Protein AF-A0A0F9F1A7-F1 (afdb_monomer_lite)

Secondary structure (DSSP, 8-state):
--SSS--SSSSHHHHHHHHHTT-S-HHHHHHHHSPPHHHHHHT--------SSS-HHHHHHHHHHHHT------GGG---HHHHHHHHHHTT--HHHHHHHHHHTT--TTSTT--HHHHHHHHHHHHHHHHHHHHHTTT--

InterPro domains:
  IPR013926 CGI121/TPRKB [PF08617] (14-133)
  IPR036504 CGI121/TPRKB superfamily [G3DSA:3.30.2380.10] (2-111)
  IPR036504 CGI121/TPRKB superfamily [SSF143870] (4-94)

Foldseek 3Di:
DDPPPLFLDPDPVLSVLCLVLLHSDSVSSCVVPNDDVVCVVVVHDDDDDDDPDPCVVVVVVVVCVVSVHDDDDDPVPDQDPVVLVVLCVSNVPDPVQLQVQCVVVVHHPPDPPPPSVSSVVSSVVVSVVSSVVSSVVVVVD

Sequence (141 aa):
VFYYNLNISNKKKIELLLYLSTNRQISRSIYAFGINPSDISSGNLLYCIISPINNLNKINNELLKVLKADETELSINIQSNEKFNLIREYFEISEQQIACILNSYGIDKNSLDSNLRSKISALYDLICERMALLNIEKTLR

Structure (mmCIF, N/CA/C/O backbone):
data_AF-A0A0F9F1A7-F1
#
_entry.id   AF-A0A0F9F1A7-F1
#
loop_
_atom_site.group_PDB
_atom_site.id
_atom_site.type_symbol
_atom_site.label_atom_id
_atom_site.label_alt_id
_atom_site.label_comp_id
_atom_site.label_asym_id
_atom_site.label_entity_id
_atom_site.label_seq_id
_atom_site.pdbx_PDB_ins_code
_atom_site.Cartn_x
_atom_site.Cartn_y
_atom_site.Cartn_z
_atom_site.occupancy
_atom_site.B_iso_or_equiv
_atom_site.auth_seq_id
_atom_site.auth_comp_id
_atom_site.auth_asym_id
_atom_site.auth_atom_id
_atom_site.pdbx_PDB_model_num
ATOM 1 N N . VAL A 1 1 ? -13.677 -16.175 7.583 1.00 66.31 1 VAL A N 1
ATOM 2 C CA . VAL A 1 1 ? -12.951 -17.272 6.910 1.00 66.31 1 VAL A CA 1
ATOM 3 C C . VAL A 1 1 ? -12.343 -16.728 5.626 1.00 66.31 1 VAL A C 1
ATOM 5 O O . VAL A 1 1 ? -12.991 -15.897 4.989 1.00 66.31 1 VAL A O 1
ATOM 8 N N . PHE A 1 2 ? -11.091 -17.075 5.327 1.00 78.94 2 PHE A N 1
ATOM 9 C CA . PHE A 1 2 ? -10.460 -16.771 4.039 1.00 78.94 2 PHE A CA 1
ATOM 10 C C . PHE A 1 2 ? -10.823 -17.873 3.051 1.00 78.94 2 PHE A C 1
ATOM 12 O O . PHE A 1 2 ? -10.859 -19.033 3.434 1.00 78.94 2 PHE A O 1
ATOM 19 N N . TYR A 1 3 ? -11.107 -17.515 1.802 1.00 79.69 3 TYR A N 1
ATOM 20 C CA . TYR A 1 3 ? -11.656 -18.471 0.840 1.00 79.69 3 TYR A CA 1
ATOM 21 C C . TYR A 1 3 ? -10.665 -19.594 0.487 1.00 79.69 3 TYR A C 1
ATOM 23 O O . TYR A 1 3 ? -11.031 -20.761 0.503 1.00 79.69 3 TYR A O 1
ATOM 31 N N . TYR A 1 4 ? -9.394 -19.249 0.253 1.00 80.50 4 TYR A N 1
ATOM 32 C CA . TYR A 1 4 ? -8.362 -20.204 -0.174 1.00 80.50 4 TYR A CA 1
ATOM 33 C C . TYR A 1 4 ? -7.459 -20.729 0.959 1.00 80.50 4 TYR A C 1
ATOM 35 O O . TYR A 1 4 ? -6.580 -21.538 0.697 1.00 80.50 4 TYR A O 1
ATOM 43 N N . ASN A 1 5 ? -7.617 -20.261 2.207 1.00 79.62 5 ASN A N 1
ATOM 44 C CA . ASN A 1 5 ? -6.750 -20.609 3.355 1.00 79.62 5 ASN A CA 1
ATOM 45 C C . ASN A 1 5 ? -5.222 -20.446 3.127 1.00 79.62 5 ASN A C 1
ATOM 47 O O . ASN A 1 5 ? -4.397 -20.988 3.867 1.00 79.62 5 ASN A O 1
ATOM 51 N N . LEU A 1 6 ? -4.821 -19.647 2.135 1.00 82.56 6 LEU A N 1
ATOM 52 C CA . LEU A 1 6 ? -3.417 -19.312 1.857 1.00 82.56 6 LEU A CA 1
ATOM 53 C C . LEU A 1 6 ? -2.890 -18.163 2.727 1.00 82.56 6 LEU A C 1
ATOM 55 O O . LEU A 1 6 ? -1.705 -17.848 2.676 1.00 82.56 6 LEU A O 1
ATOM 59 N N . ASN A 1 7 ? -3.745 -17.586 3.572 1.00 86.31 7 ASN A N 1
ATOM 60 C CA . ASN A 1 7 ? -3.436 -16.419 4.385 1.00 86.31 7 ASN A CA 1
ATOM 61 C C . ASN A 1 7 ? -2.236 -16.634 5.324 1.00 86.31 7 ASN A C 1
ATOM 63 O O . ASN A 1 7 ? -1.948 -17.754 5.772 1.00 86.31 7 ASN A O 1
ATOM 67 N N . ILE A 1 8 ? -1.551 -15.537 5.639 1.00 85.12 8 ILE A N 1
ATOM 68 C CA . ILE A 1 8 ? -0.425 -15.500 6.580 1.00 85.12 8 ILE A CA 1
ATOM 69 C C . ILE A 1 8 ? -0.953 -15.367 8.016 1.00 85.12 8 ILE A C 1
ATOM 71 O O . ILE A 1 8 ? -0.500 -16.063 8.923 1.00 85.12 8 ILE A O 1
ATOM 75 N N . SER A 1 9 ? -1.950 -14.505 8.218 1.00 87.31 9 SER A N 1
ATOM 76 C CA . SER A 1 9 ? -2.631 -14.232 9.480 1.00 87.31 9 SER A CA 1
ATOM 77 C C . SER A 1 9 ? -4.112 -14.577 9.392 1.00 87.31 9 SER A C 1
ATOM 79 O O . SER A 1 9 ? -4.790 -14.289 8.409 1.00 87.31 9 SER A O 1
ATOM 81 N N . ASN A 1 10 ? -4.675 -15.137 10.462 1.00 87.31 10 ASN A N 1
ATOM 82 C CA . ASN A 1 10 ? -6.110 -15.449 10.532 1.00 87.31 10 ASN A CA 1
ATOM 83 C C . ASN A 1 10 ? -6.997 -14.205 10.742 1.00 87.31 10 ASN A C 1
ATOM 85 O O . ASN A 1 10 ? -8.226 -14.302 10.719 1.00 87.31 10 ASN A O 1
ATOM 89 N N . LYS A 1 11 ? -6.402 -13.019 10.934 1.00 89.88 11 LYS A N 1
ATOM 90 C CA . LYS A 1 11 ? -7.118 -11.748 11.117 1.00 89.88 11 LYS A CA 1
ATOM 91 C C . LYS A 1 11 ? -7.077 -10.933 9.822 1.00 89.88 11 LYS A C 1
ATOM 93 O O . LYS A 1 11 ? -6.040 -10.368 9.505 1.00 89.88 11 LYS A O 1
ATOM 98 N N . LYS A 1 12 ? -8.223 -10.767 9.145 1.00 87.75 12 LYS A N 1
ATOM 99 C CA . LYS A 1 12 ? -8.359 -10.001 7.879 1.00 87.75 12 LYS A CA 1
ATOM 100 C C . LYS A 1 12 ? -7.666 -8.635 7.883 1.00 87.75 12 LYS A C 1
ATOM 102 O O . LYS A 1 12 ? -6.971 -8.302 6.936 1.00 87.75 12 LYS A O 1
ATOM 107 N N . LYS A 1 13 ? -7.817 -7.870 8.966 1.00 87.56 13 LYS A N 1
ATOM 108 C CA . LYS A 1 13 ? -7.176 -6.555 9.108 1.00 87.56 13 LYS A CA 1
ATOM 109 C C . LYS A 1 13 ? -5.647 -6.619 9.159 1.00 87.56 13 LYS A C 1
ATOM 111 O O . LYS A 1 13 ? -4.995 -5.740 8.630 1.00 87.56 13 LYS A O 1
ATOM 116 N N . ILE A 1 14 ? -5.084 -7.655 9.783 1.00 90.38 14 ILE A N 1
ATOM 117 C CA . ILE A 1 14 ? -3.630 -7.859 9.829 1.00 90.38 14 ILE A CA 1
ATOM 118 C C . ILE A 1 14 ? -3.140 -8.369 8.483 1.00 90.38 14 ILE A C 1
ATOM 120 O O . ILE A 1 14 ? -2.110 -7.918 8.004 1.00 90.38 14 ILE A O 1
ATOM 124 N N . GLU A 1 15 ? -3.906 -9.266 7.868 1.00 90.88 15 GLU A N 1
ATOM 125 C CA . GLU A 1 15 ? -3.614 -9.776 6.537 1.00 90.88 15 GLU A CA 1
ATOM 126 C C . GLU A 1 15 ? -3.471 -8.639 5.523 1.00 90.88 15 GLU A C 1
ATOM 128 O O . GLU A 1 15 ? -2.467 -8.577 4.827 1.00 90.88 15 GLU A O 1
ATOM 133 N N . LEU A 1 16 ? -4.401 -7.680 5.516 1.00 90.25 16 LEU A N 1
ATOM 134 C CA . LEU A 1 16 ? -4.301 -6.485 4.679 1.00 90.25 16 LEU A CA 1
ATOM 135 C C . LEU A 1 16 ? -2.962 -5.751 4.856 1.00 90.25 16 LEU A C 1
ATOM 137 O O . LEU A 1 16 ? -2.318 -5.433 3.863 1.00 90.25 16 LEU A O 1
ATOM 141 N N . LEU A 1 17 ? -2.528 -5.506 6.098 1.00 92.62 17 LEU A N 1
ATOM 142 C CA . LEU A 1 17 ? -1.264 -4.807 6.362 1.00 92.62 17 LEU A CA 1
ATOM 143 C C . LEU A 1 17 ? -0.052 -5.592 5.843 1.00 92.62 17 LEU A C 1
ATOM 145 O O . LEU A 1 17 ? 0.887 -4.981 5.343 1.00 92.62 17 LEU A O 1
ATOM 149 N N . LEU A 1 18 ? -0.079 -6.926 5.943 1.00 93.31 18 LEU A N 1
ATOM 150 C CA . LEU A 1 18 ? 0.977 -7.801 5.416 1.00 93.31 18 LEU A CA 1
ATOM 151 C C . LEU A 1 18 ? 1.089 -7.691 3.890 1.00 93.31 18 LEU A C 1
ATOM 153 O O . LEU A 1 18 ? 2.194 -7.633 3.356 1.00 93.31 18 LEU A O 1
ATOM 157 N N . TYR A 1 19 ? -0.046 -7.616 3.185 1.00 92.06 19 TYR A N 1
ATOM 158 C CA . TYR A 1 19 ? -0.035 -7.375 1.741 1.00 92.06 19 TYR A CA 1
ATOM 159 C C . TYR A 1 19 ? 0.464 -5.970 1.408 1.00 92.06 19 TYR A C 1
ATOM 161 O O . TYR A 1 19 ? 1.345 -5.839 0.566 1.00 92.06 19 TYR A O 1
ATOM 169 N N . LEU A 1 20 ? -0.045 -4.926 2.074 1.00 91.88 20 LEU A N 1
ATOM 170 C CA . LEU A 1 20 ? 0.364 -3.538 1.810 1.00 91.88 20 LEU A CA 1
ATOM 171 C C . LEU A 1 20 ? 1.871 -3.321 1.993 1.00 91.88 20 LEU A C 1
ATOM 173 O O . LEU A 1 20 ? 2.477 -2.579 1.227 1.00 91.88 20 LEU A O 1
ATOM 177 N N . SER A 1 21 ? 2.485 -4.003 2.960 1.00 94.19 21 SER A N 1
ATOM 178 C CA . SER A 1 21 ? 3.929 -3.939 3.202 1.00 94.19 21 SER A CA 1
ATOM 179 C C . SER A 1 21 ? 4.765 -4.863 2.339 1.00 94.19 21 SER A C 1
ATOM 181 O O . SER A 1 21 ? 5.994 -4.810 2.408 1.00 94.19 21 SER A O 1
ATOM 183 N N . THR A 1 22 ? 4.138 -5.732 1.545 1.00 93.69 22 THR A N 1
ATOM 184 C CA . THR A 1 22 ? 4.819 -6.830 0.848 1.00 93.69 22 THR A CA 1
ATOM 185 C C . THR A 1 22 ? 5.713 -7.642 1.800 1.00 93.69 22 THR A C 1
ATOM 187 O O . THR A 1 22 ? 6.792 -8.098 1.428 1.00 93.69 22 THR A O 1
ATOM 190 N N . ASN A 1 23 ? 5.297 -7.801 3.065 1.00 91.81 23 ASN A N 1
ATOM 191 C CA . ASN A 1 23 ? 6.114 -8.417 4.107 1.00 91.81 23 ASN A CA 1
ATOM 192 C C . ASN A 1 23 ? 5.315 -9.405 4.963 1.00 91.81 23 ASN A C 1
ATOM 194 O O . ASN A 1 23 ? 4.253 -9.091 5.492 1.00 91.81 23 ASN A O 1
ATOM 198 N N . ARG A 1 24 ? 5.871 -10.603 5.186 1.00 89.75 24 ARG A N 1
ATOM 199 C CA . ARG A 1 24 ? 5.244 -11.651 6.015 1.00 89.75 24 ARG A CA 1
ATOM 200 C C . ARG A 1 24 ? 5.326 -11.373 7.523 1.00 89.75 24 ARG A C 1
ATOM 202 O O . ARG A 1 24 ? 4.602 -11.996 8.299 1.00 89.75 24 ARG A O 1
ATOM 209 N N . GLN A 1 25 ? 6.209 -10.474 7.965 1.00 91.19 25 GLN A N 1
ATOM 210 C CA . GLN A 1 25 ? 6.352 -10.120 9.377 1.00 91.19 25 GLN A CA 1
ATOM 211 C C . GLN A 1 25 ? 5.296 -9.085 9.785 1.00 91.19 25 GLN A C 1
ATOM 213 O O . GLN A 1 25 ? 5.284 -7.944 9.315 1.00 91.19 25 GLN A O 1
ATOM 218 N N . ILE A 1 26 ? 4.432 -9.475 10.728 1.00 90.81 26 ILE A N 1
ATOM 219 C CA . ILE A 1 26 ? 3.362 -8.615 11.257 1.00 90.81 26 ILE A CA 1
ATOM 220 C C . ILE A 1 26 ? 3.937 -7.332 11.866 1.00 90.81 26 ILE A C 1
ATOM 222 O O . ILE A 1 26 ? 3.411 -6.254 11.609 1.00 90.81 26 ILE A O 1
ATOM 226 N N . SER A 1 27 ? 5.028 -7.429 12.631 1.00 92.62 27 SER A N 1
ATOM 227 C CA . SER A 1 27 ? 5.666 -6.275 13.277 1.00 92.62 27 SER A CA 1
ATOM 228 C C . SER A 1 27 ? 6.114 -5.217 12.269 1.00 92.62 27 SER A C 1
ATOM 230 O O . SER A 1 27 ? 5.800 -4.045 12.449 1.00 92.62 27 SER A O 1
ATOM 232 N N . ARG A 1 28 ? 6.773 -5.626 11.176 1.00 92.06 28 ARG A N 1
ATOM 233 C CA . ARG A 1 28 ? 7.199 -4.715 10.099 1.00 92.06 28 ARG A CA 1
ATOM 234 C C . ARG A 1 28 ? 6.013 -4.051 9.404 1.00 92.06 28 ARG A C 1
ATOM 236 O O . ARG A 1 28 ? 6.061 -2.867 9.097 1.00 92.06 28 ARG A O 1
ATOM 243 N N . SER A 1 29 ? 4.936 -4.802 9.202 1.00 92.38 29 SER A N 1
ATOM 244 C CA . SER A 1 29 ? 3.726 -4.296 8.546 1.00 92.38 29 SER A CA 1
ATOM 245 C C . SER A 1 29 ? 2.975 -3.284 9.405 1.00 92.38 29 SER A C 1
ATOM 247 O O . SER A 1 29 ? 2.513 -2.267 8.898 1.00 92.38 29 SER A O 1
ATOM 249 N N . ILE A 1 30 ? 2.886 -3.537 10.715 1.00 91.50 30 ILE A N 1
ATOM 250 C CA . ILE A 1 30 ? 2.311 -2.589 11.676 1.00 91.50 30 ILE A CA 1
ATOM 251 C C . ILE A 1 30 ? 3.190 -1.346 11.787 1.00 91.50 30 ILE A C 1
ATOM 253 O O . ILE A 1 30 ? 2.657 -0.248 11.817 1.00 91.50 30 ILE A O 1
ATOM 257 N N . TYR A 1 31 ? 4.514 -1.497 11.811 1.00 90.88 31 TYR A N 1
ATOM 258 C CA . TYR A 1 31 ? 5.417 -0.348 1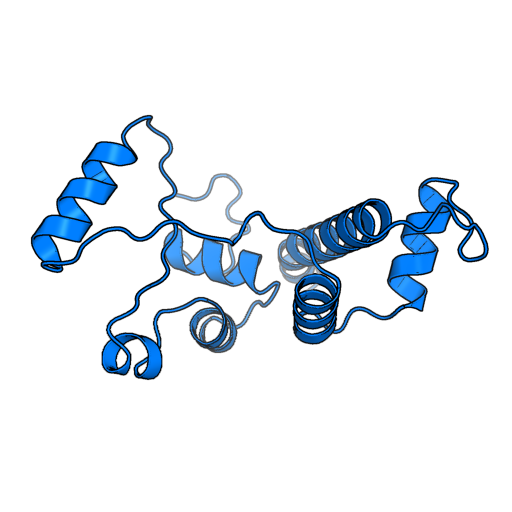1.854 1.00 90.88 31 TYR A CA 1
ATOM 259 C C . TYR A 1 31 ? 5.232 0.577 10.639 1.00 90.88 31 TYR A C 1
ATOM 261 O O . TYR A 1 31 ? 5.209 1.794 10.792 1.00 90.88 31 TYR A O 1
ATOM 269 N N . ALA A 1 32 ? 5.056 -0.002 9.447 1.00 90.69 32 ALA A N 1
ATOM 270 C CA . ALA A 1 32 ? 4.933 0.759 8.207 1.00 90.69 32 ALA A CA 1
ATOM 271 C C . ALA A 1 32 ? 3.536 1.357 7.949 1.00 90.69 32 ALA A C 1
ATOM 273 O O . ALA A 1 32 ? 3.449 2.456 7.414 1.00 90.69 32 ALA A O 1
ATOM 274 N N . PHE A 1 33 ? 2.455 0.644 8.291 1.00 91.25 33 PHE A N 1
ATOM 275 C CA . PHE A 1 33 ? 1.076 1.029 7.924 1.00 91.25 33 PHE A CA 1
ATOM 276 C C . PHE A 1 33 ? 0.101 1.094 9.105 1.00 91.25 33 PHE A C 1
ATOM 278 O O . PHE A 1 33 ? -1.092 1.339 8.920 1.00 91.25 33 PHE A O 1
ATOM 285 N N . GLY A 1 34 ? 0.567 0.800 10.315 1.00 90.19 34 GLY A N 1
ATOM 286 C CA . GLY A 1 34 ? -0.206 0.986 11.534 1.00 90.19 34 GLY A CA 1
ATOM 287 C C . GLY A 1 34 ? -0.155 2.431 12.022 1.00 90.19 34 GLY A C 1
ATOM 288 O O . GLY A 1 34 ? 0.649 3.234 11.564 1.00 90.19 34 GLY A O 1
ATOM 289 N N . ILE A 1 35 ? -1.015 2.735 12.991 1.00 88.94 35 ILE A N 1
ATOM 290 C CA . ILE A 1 35 ? -0.980 4.005 13.721 1.00 88.94 35 ILE A CA 1
ATOM 291 C C . ILE A 1 35 ? 0.161 3.939 14.737 1.00 88.94 35 ILE A C 1
ATOM 293 O O . ILE A 1 35 ? 0.185 3.043 15.589 1.00 88.94 35 ILE A O 1
ATOM 297 N N . ASN A 1 36 ? 1.076 4.898 14.665 1.00 87.88 36 ASN A N 1
ATOM 298 C CA . ASN A 1 36 ? 2.221 5.027 15.554 1.00 87.88 36 ASN A CA 1
ATOM 299 C C . ASN A 1 36 ? 1.970 6.088 16.645 1.00 87.88 36 ASN A C 1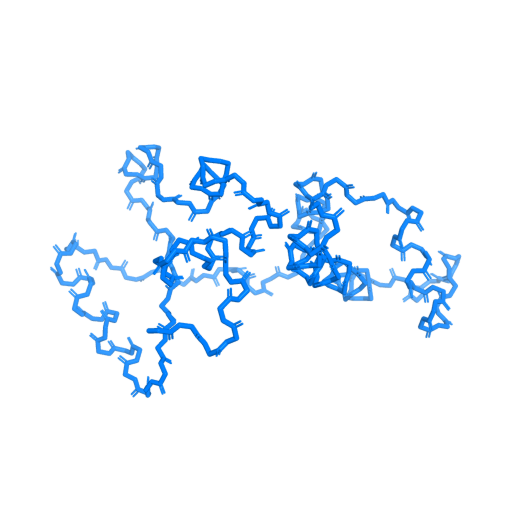
ATOM 301 O O . ASN A 1 36 ? 1.156 6.997 16.467 1.00 87.88 36 ASN A O 1
ATOM 305 N N . PRO A 1 37 ? 2.689 6.033 17.785 1.00 86.88 37 PRO A N 1
ATOM 306 C CA . PRO A 1 37 ? 2.572 7.051 18.835 1.00 86.88 37 PRO A CA 1
ATOM 307 C C . PRO A 1 37 ? 2.849 8.482 18.348 1.00 86.88 37 PRO A C 1
ATOM 309 O O . PRO A 1 37 ? 2.261 9.430 18.865 1.00 86.88 37 PRO A O 1
ATOM 312 N N . SER A 1 38 ? 3.707 8.635 17.333 1.00 87.81 38 SER A N 1
ATOM 313 C CA . SER A 1 38 ? 3.978 9.914 16.667 1.00 87.81 38 SER A CA 1
ATOM 314 C C . SER A 1 38 ? 2.720 10.523 16.053 1.00 87.81 38 SER A C 1
ATOM 316 O O . SER A 1 38 ? 2.478 11.719 16.213 1.00 87.81 38 SER A O 1
ATOM 318 N N . ASP A 1 39 ? 1.885 9.700 15.421 1.00 88.19 39 ASP A N 1
ATOM 319 C CA . ASP A 1 39 ? 0.667 10.143 14.739 1.00 88.19 39 ASP A CA 1
ATOM 320 C C . ASP A 1 39 ? -0.319 10.703 15.767 1.00 88.19 39 ASP A C 1
ATOM 322 O O . ASP A 1 39 ? -0.817 11.820 15.624 1.00 88.19 39 ASP A O 1
ATOM 326 N N . ILE A 1 40 ? -0.470 9.992 16.890 1.00 86.31 40 ILE A N 1
ATOM 327 C CA . ILE A 1 40 ? -1.288 10.427 18.028 1.00 86.31 40 ILE A CA 1
ATOM 328 C C . ILE A 1 40 ? -0.771 11.757 18.588 1.00 86.31 40 ILE A C 1
ATOM 330 O O . ILE A 1 40 ? -1.560 12.673 18.809 1.00 86.31 40 ILE A O 1
ATOM 334 N N . SER A 1 41 ? 0.546 11.887 18.789 1.00 89.38 41 SER A N 1
ATOM 335 C CA . SER A 1 41 ? 1.140 13.123 19.318 1.00 89.38 41 SER A CA 1
ATOM 336 C C . SER A 1 41 ? 0.978 14.322 18.379 1.00 89.38 41 SER A C 1
ATOM 338 O O . SER A 1 41 ? 0.869 15.452 18.845 1.00 89.38 41 SER A O 1
ATOM 340 N N . SER A 1 42 ? 0.919 14.077 17.066 1.00 89.88 42 SER A N 1
ATOM 341 C CA . SER A 1 42 ? 0.703 15.115 16.055 1.00 89.88 42 SER A CA 1
ATOM 342 C C . SER A 1 42 ? -0.763 15.539 15.918 1.00 89.88 42 SER A C 1
ATOM 344 O O . SER A 1 42 ? -1.042 16.549 15.279 1.00 89.88 42 SER A O 1
ATOM 346 N N . GLY A 1 43 ? -1.697 14.762 16.481 1.00 90.00 43 GLY A N 1
ATOM 347 C CA . GLY A 1 43 ? -3.137 14.967 16.319 1.00 90.00 43 GLY A CA 1
ATOM 348 C C . GLY A 1 43 ? -3.682 14.584 14.939 1.00 90.00 43 GLY A C 1
ATOM 349 O O . GLY A 1 43 ? -4.859 14.812 14.681 1.00 90.00 43 GLY A O 1
ATOM 350 N N . ASN A 1 44 ? -2.863 13.991 14.063 1.00 89.44 44 ASN A N 1
ATOM 351 C CA . ASN A 1 44 ? -3.258 13.589 12.715 1.00 89.44 44 ASN A CA 1
ATOM 352 C C . ASN A 1 44 ? -3.271 12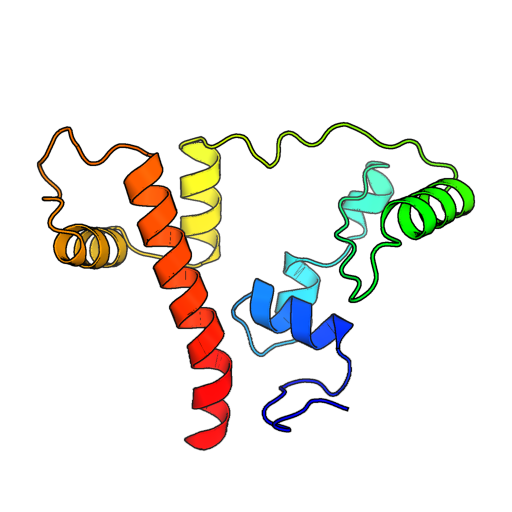.066 12.596 1.00 89.44 44 ASN A C 1
ATOM 354 O O . ASN A 1 44 ? -2.278 11.403 12.887 1.00 89.44 44 ASN A O 1
ATOM 358 N N . LEU A 1 45 ? -4.385 11.508 12.121 1.00 90.75 45 LEU A N 1
ATOM 359 C CA . LEU A 1 45 ? -4.521 10.077 11.868 1.00 90.75 45 LEU A CA 1
ATOM 360 C C . LEU A 1 45 ? -4.896 9.844 10.410 1.00 90.75 45 LEU A C 1
ATOM 362 O O . LEU A 1 45 ? -5.952 10.275 9.955 1.00 90.75 45 LEU A O 1
ATOM 366 N N . LEU A 1 46 ? -4.047 9.106 9.697 1.00 88.56 46 LEU A N 1
ATOM 367 C CA . LEU A 1 46 ? -4.373 8.578 8.379 1.00 88.56 46 LEU A CA 1
ATOM 368 C C . LEU A 1 46 ? -4.944 7.168 8.535 1.00 88.56 46 LEU A C 1
ATOM 370 O O . LEU A 1 46 ? -4.338 6.309 9.175 1.00 88.56 46 LEU A O 1
ATOM 374 N N . TYR A 1 47 ? -6.102 6.912 7.936 1.00 88.75 47 TYR A N 1
ATOM 375 C CA . TYR A 1 47 ? -6.719 5.590 7.942 1.00 88.75 47 TYR A CA 1
ATOM 376 C C . TYR A 1 47 ? -7.405 5.286 6.610 1.00 88.75 47 TYR A C 1
ATOM 378 O O . TYR A 1 47 ? -7.716 6.173 5.821 1.00 88.75 47 TYR A O 1
ATOM 386 N N . CYS A 1 48 ? -7.636 3.997 6.361 1.00 87.62 48 CYS A N 1
ATOM 387 C CA . CYS A 1 48 ? -8.343 3.498 5.188 1.00 87.62 48 CYS A CA 1
ATOM 388 C C . CYS A 1 48 ? -9.507 2.612 5.643 1.00 87.62 48 CYS A C 1
ATOM 390 O O . CYS A 1 48 ? -9.319 1.695 6.448 1.00 87.62 48 CYS A O 1
ATOM 392 N N . ILE A 1 49 ? -10.709 2.876 5.125 1.00 90.12 49 ILE A N 1
ATOM 393 C CA . ILE A 1 49 ? -11.892 2.045 5.364 1.00 90.12 49 ILE A CA 1
ATOM 394 C C . ILE A 1 49 ? -12.075 1.111 4.168 1.00 90.12 49 ILE A C 1
ATOM 396 O O . ILE A 1 49 ? -12.281 1.559 3.045 1.00 90.12 49 ILE A O 1
ATOM 400 N N . ILE A 1 50 ? -12.068 -0.198 4.424 1.00 88.31 50 ILE A N 1
ATOM 401 C CA . ILE A 1 50 ? -12.409 -1.221 3.430 1.00 88.31 50 ILE A CA 1
ATOM 402 C C . ILE A 1 50 ? -13.683 -1.919 3.888 1.00 88.31 50 ILE A C 1
ATOM 404 O O . ILE A 1 50 ? -13.710 -2.544 4.950 1.00 88.31 50 ILE A O 1
ATOM 408 N N . SER A 1 51 ? -14.733 -1.834 3.073 1.00 89.31 51 SER A N 1
ATOM 409 C CA . SER A 1 51 ? -16.023 -2.462 3.350 1.00 89.31 51 SER A CA 1
ATOM 410 C C . SER A 1 51 ? -16.571 -3.165 2.106 1.00 89.31 51 SER A C 1
ATOM 412 O O . SER A 1 51 ? -16.501 -2.597 1.017 1.00 89.31 51 SER A O 1
ATOM 414 N N . PRO A 1 52 ? -17.142 -4.379 2.239 1.00 86.06 52 PRO A N 1
ATOM 415 C CA . PRO A 1 52 ? -17.815 -5.063 1.135 1.00 86.06 52 PRO A CA 1
ATOM 416 C C . PRO A 1 52 ? -19.211 -4.492 0.833 1.00 86.06 52 PRO A C 1
ATOM 418 O O . PRO A 1 52 ? -19.858 -4.937 -0.109 1.00 86.06 52 PRO A O 1
ATOM 421 N N . ILE A 1 53 ? -19.702 -3.554 1.648 1.00 94.19 53 ILE A N 1
ATOM 422 C CA . ILE A 1 53 ? -21.017 -2.920 1.509 1.00 94.19 53 ILE A CA 1
ATOM 423 C C . ILE A 1 53 ? -20.795 -1.420 1.295 1.00 94.19 53 ILE A C 1
ATOM 425 O O . ILE A 1 53 ? -19.848 -0.847 1.832 1.00 94.19 53 ILE A O 1
ATOM 429 N N . ASN A 1 54 ? -21.683 -0.765 0.546 1.00 93.31 54 ASN A N 1
ATOM 430 C CA . ASN A 1 54 ? -21.636 0.680 0.322 1.00 93.31 54 ASN A CA 1
ATOM 431 C C . ASN A 1 54 ? -22.078 1.476 1.572 1.00 93.31 54 ASN A C 1
ATOM 433 O O . ASN A 1 54 ? -23.161 2.056 1.610 1.00 93.31 54 ASN A O 1
ATOM 437 N N . ASN A 1 55 ? -21.269 1.441 2.633 1.00 95.06 55 ASN A N 1
ATOM 438 C CA . ASN A 1 55 ? -21.539 2.080 3.928 1.00 95.06 55 ASN A CA 1
ATOM 439 C C . ASN A 1 55 ? -20.356 2.910 4.462 1.00 95.06 55 ASN A C 1
ATOM 441 O O . ASN A 1 55 ? -20.318 3.223 5.653 1.00 95.06 55 ASN A O 1
ATOM 445 N N . LEU A 1 56 ? -19.407 3.273 3.595 1.00 94.19 56 LEU A N 1
ATOM 446 C CA . LEU A 1 56 ? -18.165 3.958 3.971 1.00 94.19 56 LEU A CA 1
ATOM 447 C C . LEU A 1 56 ? -18.431 5.262 4.735 1.00 94.19 56 LEU A C 1
ATOM 449 O O . LEU A 1 56 ? -17.904 5.435 5.828 1.00 94.19 56 LEU A O 1
ATOM 453 N N . ASN A 1 57 ? -19.336 6.111 4.234 1.00 94.31 57 ASN A N 1
ATOM 454 C CA . ASN A 1 57 ? -19.676 7.392 4.870 1.00 94.31 57 ASN A CA 1
ATOM 455 C C . ASN A 1 57 ? -20.225 7.216 6.290 1.00 94.31 57 ASN A C 1
ATOM 457 O O . ASN A 1 57 ? -19.922 8.001 7.183 1.00 94.31 57 ASN A O 1
ATOM 461 N N . LYS A 1 58 ? -21.022 6.164 6.521 1.00 95.75 58 LYS A N 1
ATOM 462 C CA . LYS A 1 58 ? -21.559 5.872 7.853 1.00 95.75 58 LYS A CA 1
ATOM 463 C C . LYS A 1 58 ? -20.434 5.503 8.821 1.00 95.75 58 LYS A C 1
ATOM 465 O O . LYS A 1 58 ? -20.395 6.036 9.924 1.00 95.75 58 LYS A O 1
ATOM 470 N N . ILE A 1 59 ? -19.525 4.624 8.393 1.00 95.38 59 ILE A N 1
ATOM 471 C CA . ILE A 1 59 ? -18.364 4.216 9.195 1.00 95.38 59 ILE A CA 1
ATOM 472 C C . ILE A 1 59 ? -17.474 5.431 9.491 1.00 95.38 59 ILE A C 1
ATOM 474 O O . ILE A 1 59 ? -17.077 5.621 10.637 1.00 95.38 59 ILE A O 1
ATOM 478 N N . ASN A 1 60 ? -17.212 6.272 8.484 1.00 95.31 60 ASN A N 1
ATOM 479 C CA . ASN A 1 60 ? -16.411 7.491 8.620 1.00 95.31 60 ASN A CA 1
ATOM 480 C C . ASN A 1 60 ? -16.995 8.426 9.687 1.00 95.31 60 ASN A C 1
ATOM 482 O O . ASN A 1 60 ? -16.316 8.793 10.641 1.00 95.31 60 ASN A O 1
ATOM 486 N N . ASN A 1 61 ? -18.295 8.721 9.591 1.00 96.06 61 ASN A N 1
ATOM 487 C CA . ASN A 1 61 ? -18.988 9.596 10.537 1.00 96.06 61 ASN A CA 1
ATOM 488 C C . ASN A 1 61 ? -18.979 9.045 11.971 1.00 96.06 61 ASN A C 1
ATOM 490 O O . ASN A 1 61 ? -18.842 9.805 12.930 1.00 96.06 61 ASN A O 1
ATOM 494 N N . GLU A 1 62 ? -19.122 7.727 12.139 1.00 96.69 62 GLU A N 1
ATOM 495 C CA . GLU A 1 62 ? -19.019 7.084 13.453 1.00 96.69 62 GLU A CA 1
ATOM 496 C C . GLU A 1 62 ? -17.600 7.211 14.033 1.00 96.69 62 GLU A C 1
ATOM 498 O O . GLU A 1 62 ? -17.458 7.546 15.211 1.00 96.69 62 GLU A O 1
ATOM 503 N N . LEU A 1 63 ? -16.558 7.016 13.216 1.00 94.94 63 LEU A N 1
ATOM 504 C CA . LEU A 1 63 ? -15.161 7.178 13.633 1.00 94.94 63 LEU A CA 1
ATOM 505 C C . LEU A 1 63 ? -14.848 8.619 14.045 1.00 94.94 63 LEU A C 1
ATOM 507 O O . LEU A 1 63 ? -14.335 8.829 15.144 1.00 94.94 63 LEU A O 1
ATOM 511 N N . LEU A 1 64 ? -15.208 9.604 13.217 1.00 95.44 64 LEU A N 1
ATOM 512 C CA . LEU A 1 64 ? -15.002 11.028 13.508 1.00 95.44 64 LEU A CA 1
ATOM 513 C C . LEU A 1 64 ? -15.684 11.437 14.820 1.00 95.44 64 LEU A C 1
ATOM 515 O O . LEU A 1 64 ? -15.072 12.084 15.670 1.00 95.44 64 LEU A O 1
ATOM 519 N N . LYS A 1 65 ? -16.920 10.970 15.051 1.00 96.88 65 LYS A N 1
ATOM 520 C CA . LYS A 1 65 ? -17.657 11.230 16.296 1.00 96.88 65 LYS A CA 1
ATOM 521 C C . LYS A 1 65 ? -16.978 10.619 17.523 1.00 96.88 65 LYS A C 1
ATOM 523 O O . LYS A 1 65 ? -16.916 11.269 18.566 1.00 96.88 65 LYS A O 1
ATOM 528 N N . VAL A 1 66 ? -16.498 9.377 17.422 1.00 95.81 66 VAL A N 1
ATOM 529 C CA . VAL A 1 66 ? -15.807 8.689 18.528 1.00 95.81 66 VAL A CA 1
ATOM 530 C C . VAL A 1 66 ? -14.470 9.359 18.840 1.00 95.81 66 VAL A C 1
ATOM 532 O O . VAL A 1 66 ? -14.133 9.532 20.010 1.00 95.81 66 VAL A O 1
ATOM 535 N N . LEU A 1 67 ? -13.732 9.761 17.805 1.00 92.50 67 LEU A N 1
ATOM 536 C CA . LEU A 1 67 ? -12.424 10.399 17.936 1.00 92.50 67 LEU A CA 1
ATOM 537 C C . LEU A 1 67 ? -12.515 11.897 18.252 1.00 92.50 67 LEU A C 1
ATOM 539 O O . LEU A 1 67 ? -11.503 12.484 18.621 1.00 92.50 67 LEU A O 1
ATOM 543 N N . LYS A 1 68 ? -13.711 12.498 18.152 1.00 94.94 68 LYS A N 1
ATOM 544 C CA . LYS A 1 68 ? -13.931 13.952 18.243 1.00 94.94 68 LYS A CA 1
ATOM 545 C C . LYS A 1 68 ? -12.993 14.711 17.300 1.00 94.94 68 LYS A C 1
ATOM 547 O O . LYS A 1 68 ? -12.325 15.655 17.711 1.00 94.94 68 LYS A O 1
ATOM 552 N N . ALA A 1 69 ? -12.923 14.234 16.065 1.00 94.38 69 ALA A N 1
ATOM 553 C CA . ALA A 1 69 ? -12.018 14.728 15.041 1.00 94.38 69 ALA A CA 1
ATOM 554 C C . ALA A 1 69 ? -12.800 15.189 13.812 1.00 94.38 69 ALA A C 1
ATOM 556 O O . ALA A 1 69 ? -13.922 14.734 13.577 1.00 94.38 69 ALA A O 1
ATOM 557 N N . ASP A 1 70 ? -12.160 16.042 13.022 1.00 93.62 70 ASP A N 1
ATOM 558 C CA . ASP A 1 70 ? -12.653 16.496 11.729 1.00 93.62 70 ASP A CA 1
ATOM 559 C C . ASP A 1 70 ? -11.883 15.806 10.598 1.00 93.62 70 ASP A C 1
ATOM 561 O O . ASP A 1 70 ? -10.731 15.394 10.755 1.00 93.62 70 ASP A O 1
ATOM 565 N N . GLU A 1 71 ? -12.542 15.648 9.453 1.00 92.69 71 GLU A N 1
ATOM 566 C CA . GLU A 1 71 ? -11.922 15.100 8.250 1.00 92.69 71 GLU A CA 1
ATOM 567 C C . GLU A 1 71 ? -11.179 16.198 7.486 1.00 92.69 71 GLU A C 1
ATOM 569 O O . GLU A 1 71 ? -11.711 17.285 7.257 1.00 92.69 71 GLU A O 1
ATOM 574 N N . THR A 1 72 ? -9.960 15.887 7.051 1.00 90.94 72 THR A N 1
ATOM 575 C CA . THR A 1 72 ? -9.136 16.775 6.226 1.00 90.94 72 THR A CA 1
ATOM 576 C C . THR A 1 72 ? -8.979 16.170 4.840 1.00 90.94 72 THR A C 1
ATOM 578 O O . THR A 1 72 ? -8.773 14.963 4.700 1.00 90.94 72 THR A O 1
ATOM 581 N N . GLU A 1 73 ? -9.044 17.007 3.805 1.00 87.19 73 GLU A N 1
ATOM 582 C CA . GLU A 1 73 ? -8.833 16.561 2.432 1.00 87.19 73 GLU A CA 1
ATOM 583 C C . GLU A 1 73 ? -7.427 15.971 2.253 1.00 87.19 73 GLU A C 1
ATOM 585 O O . GLU A 1 73 ? -6.416 16.553 2.655 1.00 87.19 73 GLU A O 1
ATOM 590 N N . LEU A 1 74 ? -7.362 14.789 1.638 1.00 85.62 74 LEU A N 1
ATOM 591 C CA . LEU A 1 74 ? -6.107 14.093 1.396 1.00 85.62 74 LEU A CA 1
ATOM 592 C C . LEU A 1 74 ? -5.525 14.486 0.039 1.00 85.62 74 LEU A C 1
ATOM 594 O O . LEU A 1 74 ? -6.115 14.234 -1.010 1.00 85.62 74 LEU A O 1
ATOM 598 N N . SER A 1 75 ? -4.277 14.943 0.040 1.00 82.56 75 SER A N 1
ATOM 599 C CA . SER A 1 75 ? -3.467 15.121 -1.172 1.00 82.56 75 SER A CA 1
ATOM 600 C C . SER A 1 75 ? -2.868 13.808 -1.699 1.00 82.56 75 SER A C 1
ATOM 602 O O . SER A 1 75 ? -2.012 13.813 -2.584 1.00 82.56 75 SER A O 1
ATOM 604 N N . ILE A 1 76 ? -3.324 12.655 -1.193 1.00 80.06 76 ILE A N 1
ATOM 605 C CA . ILE A 1 76 ? -2.746 11.342 -1.504 1.00 80.06 76 ILE A CA 1
ATOM 606 C C . ILE A 1 76 ? -2.834 10.986 -2.991 1.00 80.06 76 ILE A C 1
ATOM 608 O O . ILE A 1 76 ? -2.013 10.214 -3.472 1.00 80.06 76 ILE A O 1
ATOM 612 N N . ASN A 1 77 ? -3.774 11.552 -3.747 1.00 83.12 77 ASN A N 1
ATOM 613 C CA . ASN A 1 77 ? -3.915 11.274 -5.180 1.00 83.12 77 ASN A CA 1
ATOM 614 C C . ASN A 1 77 ? -2.924 12.057 -6.056 1.00 83.12 77 ASN A C 1
ATOM 616 O O . ASN A 1 77 ? -2.781 11.747 -7.239 1.00 83.12 77 ASN A O 1
ATOM 620 N N . ILE A 1 78 ? -2.208 13.033 -5.490 1.00 87.62 78 ILE A N 1
ATOM 621 C CA . ILE A 1 78 ? -1.214 13.810 -6.227 1.00 87.62 78 ILE A CA 1
ATOM 622 C C . ILE A 1 78 ? -0.007 12.913 -6.526 1.00 87.62 78 ILE A C 1
ATOM 624 O O . ILE A 1 78 ? 0.585 12.292 -5.639 1.00 87.62 78 ILE A O 1
ATOM 628 N N . GLN A 1 79 ? 0.338 12.819 -7.809 1.00 89.06 79 GLN A N 1
ATOM 629 C CA . GLN A 1 79 ? 1.523 12.116 -8.284 1.00 89.06 79 GLN A CA 1
ATOM 630 C C . GLN A 1 79 ? 2.681 13.106 -8.381 1.00 89.06 79 GLN A C 1
ATOM 632 O O . GLN A 1 79 ? 2.578 14.120 -9.067 1.00 89.06 79 GLN A O 1
ATOM 637 N N . SER A 1 80 ? 3.786 12.802 -7.707 1.00 92.62 80 SER A N 1
ATOM 638 C CA . SER A 1 80 ? 5.000 13.614 -7.744 1.00 92.62 80 SER A CA 1
ATOM 639 C C . SER A 1 80 ? 6.242 12.722 -7.778 1.00 92.62 80 SER A C 1
ATOM 641 O O . SER A 1 80 ? 6.172 11.533 -7.443 1.00 92.62 80 SER A O 1
ATOM 643 N N . ASN A 1 81 ? 7.380 13.285 -8.191 1.00 92.19 81 ASN A N 1
ATOM 644 C CA . ASN A 1 81 ? 8.650 12.557 -8.192 1.00 92.19 81 ASN A CA 1
ATOM 645 C C . ASN A 1 81 ? 9.075 12.181 -6.766 1.00 92.19 81 ASN A C 1
ATOM 647 O O . ASN A 1 81 ? 9.614 11.099 -6.557 1.00 92.19 81 ASN A O 1
ATOM 651 N N . GLU A 1 82 ? 8.790 13.033 -5.779 1.00 93.00 82 GLU A N 1
ATOM 652 C CA . GLU A 1 82 ? 9.082 12.772 -4.366 1.00 93.00 82 GLU A CA 1
ATOM 653 C C . GLU A 1 82 ? 8.293 11.562 -3.871 1.00 93.00 82 GLU A C 1
ATOM 655 O O . GLU A 1 82 ? 8.867 10.640 -3.294 1.00 93.00 82 GLU A O 1
ATOM 660 N N . LYS A 1 83 ? 6.985 11.517 -4.163 1.00 93.00 83 LYS A N 1
ATOM 661 C CA . LYS A 1 83 ? 6.138 10.376 -3.805 1.00 93.00 83 LYS A CA 1
ATOM 662 C C . LYS A 1 83 ? 6.600 9.095 -4.498 1.00 93.00 83 LYS A C 1
ATOM 664 O O . LYS A 1 83 ? 6.653 8.044 -3.866 1.00 93.00 83 LYS A O 1
ATOM 669 N N . PHE A 1 84 ? 6.937 9.181 -5.785 1.00 94.31 84 PHE A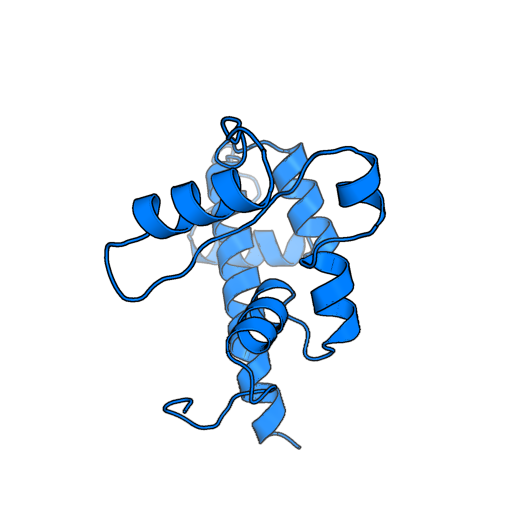 N 1
ATOM 670 C CA . PHE A 1 84 ? 7.490 8.057 -6.537 1.00 94.31 84 PHE A CA 1
ATOM 671 C C . PHE A 1 84 ? 8.774 7.525 -5.886 1.00 94.31 84 PHE A C 1
ATOM 673 O O . PHE A 1 84 ? 8.861 6.328 -5.621 1.00 94.31 84 PHE A O 1
ATOM 680 N N . ASN A 1 85 ? 9.727 8.406 -5.569 1.00 94.62 85 ASN A N 1
ATOM 681 C CA . ASN A 1 85 ? 10.994 8.023 -4.949 1.00 94.62 85 ASN A CA 1
ATOM 682 C C . ASN A 1 85 ? 10.789 7.409 -3.564 1.00 94.62 85 ASN A C 1
ATOM 684 O O . ASN A 1 85 ? 11.359 6.361 -3.292 1.00 94.62 85 ASN A O 1
ATOM 688 N N . LEU A 1 86 ? 9.916 7.989 -2.737 1.00 94.56 86 LEU A N 1
ATOM 689 C CA . LEU A 1 86 ? 9.615 7.472 -1.401 1.00 94.56 86 LEU A CA 1
ATOM 690 C C . LEU A 1 86 ? 9.038 6.051 -1.454 1.00 94.56 86 LEU A C 1
ATOM 692 O O . LEU A 1 86 ? 9.469 5.177 -0.706 1.00 94.56 86 LEU A O 1
ATOM 696 N N . ILE A 1 87 ? 8.089 5.797 -2.363 1.00 94.62 87 ILE A N 1
ATOM 697 C CA . ILE A 1 87 ? 7.514 4.457 -2.549 1.00 94.62 87 ILE A CA 1
ATOM 698 C C . ILE A 1 87 ? 8.583 3.493 -3.080 1.00 94.62 87 ILE A C 1
ATOM 700 O O . ILE A 1 87 ? 8.731 2.387 -2.562 1.00 94.62 87 ILE A O 1
ATOM 704 N N . ARG A 1 88 ? 9.348 3.912 -4.094 1.00 96.06 88 ARG A N 1
ATOM 705 C CA . ARG A 1 88 ? 10.424 3.111 -4.690 1.00 96.06 88 ARG A CA 1
ATOM 706 C C . ARG A 1 88 ? 11.472 2.705 -3.653 1.00 96.06 88 ARG A C 1
ATOM 708 O O . ARG A 1 88 ? 11.890 1.550 -3.643 1.00 96.06 88 ARG A O 1
ATOM 715 N N . GLU A 1 89 ? 11.879 3.634 -2.793 1.00 96.12 89 GLU A N 1
ATOM 716 C CA . GLU A 1 89 ? 12.847 3.406 -1.719 1.00 96.12 89 GLU A CA 1
ATOM 717 C C . GLU A 1 89 ? 12.289 2.483 -0.639 1.00 96.12 89 GLU A C 1
ATOM 719 O O . GLU A 1 89 ? 12.962 1.522 -0.274 1.00 96.12 89 GLU A O 1
ATOM 724 N N . TYR A 1 90 ? 11.050 2.708 -0.187 1.00 95.12 90 TYR A N 1
ATOM 725 C CA . TYR A 1 90 ? 10.399 1.842 0.800 1.00 95.12 90 TYR A CA 1
ATOM 726 C C . TYR A 1 90 ? 10.345 0.379 0.340 1.00 95.12 90 TYR A C 1
ATOM 728 O O . TYR A 1 90 ? 10.634 -0.532 1.114 1.00 95.12 90 TYR A O 1
ATOM 736 N N . PHE A 1 91 ? 9.993 0.153 -0.928 1.00 95.31 91 PHE A N 1
ATOM 737 C CA . PHE A 1 91 ? 9.953 -1.186 -1.506 1.00 95.31 91 PHE A CA 1
ATOM 738 C C . PHE A 1 91 ? 11.311 -1.649 -2.046 1.00 95.31 91 PHE A C 1
ATOM 740 O O . PHE A 1 91 ? 11.369 -2.726 -2.622 1.00 95.31 91 PHE A O 1
ATOM 747 N N . GLU A 1 92 ? 12.408 -0.903 -1.895 1.00 95.75 92 GLU A N 1
ATOM 748 C CA . GLU A 1 92 ? 13.731 -1.299 -2.407 1.00 95.75 92 GLU A CA 1
ATOM 749 C C . GLU A 1 92 ? 13.683 -1.718 -3.896 1.00 95.75 92 GLU A C 1
ATOM 751 O O . GLU A 1 92 ? 14.181 -2.775 -4.294 1.00 95.75 92 GLU A O 1
ATOM 756 N N . ILE A 1 93 ? 12.990 -0.932 -4.725 1.00 96.31 93 ILE A N 1
ATOM 757 C CA . ILE A 1 93 ? 12.850 -1.189 -6.163 1.00 96.31 93 ILE A CA 1
ATOM 758 C C . ILE A 1 93 ? 13.940 -0.427 -6.924 1.00 96.31 93 ILE A C 1
ATOM 760 O O . ILE A 1 93 ? 14.099 0.793 -6.797 1.00 96.31 93 ILE A O 1
ATOM 764 N N . SER A 1 94 ? 14.712 -1.147 -7.735 1.00 94.94 94 SER A N 1
ATOM 765 C CA . SER A 1 94 ? 15.806 -0.556 -8.504 1.00 94.94 94 SER A CA 1
ATOM 766 C C . SER A 1 94 ? 15.324 0.075 -9.812 1.00 94.94 94 SER A C 1
ATOM 768 O O . SER A 1 94 ? 14.327 -0.335 -10.407 1.00 94.94 94 SER A O 1
ATOM 770 N N . GLU A 1 95 ? 16.083 1.046 -10.321 1.00 92.00 95 GLU A N 1
ATOM 771 C CA . GLU A 1 95 ? 15.826 1.657 -11.633 1.00 92.00 95 GLU A CA 1
ATOM 772 C C . GLU A 1 95 ? 15.887 0.634 -12.777 1.00 92.00 95 GLU A C 1
ATOM 774 O O . GLU A 1 95 ? 15.225 0.792 -13.802 1.00 92.00 95 GLU A O 1
ATOM 779 N N . GLN A 1 96 ? 16.680 -0.430 -12.623 1.00 93.00 96 GLN A N 1
ATOM 780 C CA . GLN A 1 96 ? 16.763 -1.518 -13.595 1.00 93.00 96 GLN A CA 1
ATOM 781 C C . GLN A 1 96 ? 15.470 -2.338 -13.630 1.00 93.00 96 GLN A C 1
ATOM 783 O O . GLN A 1 96 ? 15.016 -2.690 -14.717 1.00 93.00 96 GLN A O 1
ATOM 788 N N . GLN A 1 97 ? 14.857 -2.610 -12.471 1.00 94.38 97 GLN A N 1
ATOM 789 C CA . GLN A 1 97 ? 13.566 -3.302 -12.405 1.00 94.38 97 GLN A CA 1
ATOM 790 C C . GLN A 1 97 ? 12.470 -2.475 -13.079 1.00 94.38 97 GLN A C 1
ATOM 792 O O . GLN A 1 97 ? 11.729 -2.997 -13.907 1.00 94.38 97 GLN A O 1
ATOM 797 N N . ILE A 1 98 ? 12.426 -1.169 -12.802 1.00 93.88 98 ILE A N 1
ATOM 798 C CA . ILE A 1 98 ? 11.466 -0.253 -13.433 1.00 93.88 98 ILE A CA 1
ATOM 799 C C . ILE A 1 98 ? 11.679 -0.208 -14.949 1.00 93.88 98 ILE A C 1
ATOM 801 O O . ILE A 1 98 ? 10.722 -0.335 -15.707 1.00 93.88 98 ILE A O 1
ATOM 805 N N . ALA A 1 99 ? 12.929 -0.088 -15.404 1.00 91.31 99 ALA A N 1
ATOM 806 C CA . ALA A 1 99 ? 13.249 -0.098 -16.830 1.00 91.31 99 ALA A CA 1
ATOM 807 C C . ALA A 1 99 ? 12.839 -1.408 -17.521 1.00 91.31 99 ALA A C 1
ATOM 809 O O . ALA A 1 99 ? 12.353 -1.371 -18.646 1.00 91.31 99 ALA A O 1
ATOM 810 N N . CYS A 1 100 ? 12.995 -2.555 -16.854 1.00 92.19 100 CYS A N 1
ATOM 811 C CA . CYS A 1 100 ? 12.563 -3.849 -17.383 1.00 92.19 100 CYS A CA 1
ATOM 812 C C . CYS A 1 100 ? 11.051 -3.867 -17.662 1.00 92.19 100 CYS A C 1
ATOM 814 O O . CYS A 1 100 ? 10.624 -4.250 -18.752 1.00 92.19 100 CYS A O 1
ATOM 816 N N . ILE A 1 101 ? 10.249 -3.379 -16.712 1.00 93.88 101 ILE A N 1
ATOM 817 C CA . ILE A 1 101 ? 8.794 -3.295 -16.870 1.00 93.88 101 ILE A CA 1
ATOM 818 C C . ILE A 1 101 ? 8.407 -2.279 -17.948 1.00 93.88 101 ILE A C 1
ATOM 820 O O . ILE A 1 101 ? 7.585 -2.590 -18.806 1.00 93.88 101 ILE A O 1
ATOM 824 N N . LEU A 1 102 ? 9.042 -1.105 -17.986 1.00 91.69 102 LEU A N 1
ATOM 825 C CA . LEU A 1 102 ? 8.791 -0.117 -19.043 1.00 91.69 102 LEU A CA 1
ATOM 826 C C . LEU A 1 102 ? 9.093 -0.675 -20.441 1.00 91.69 102 LEU A C 1
ATOM 828 O O . LEU A 1 102 ? 8.284 -0.505 -21.353 1.00 91.69 102 LEU A O 1
ATOM 832 N N . ASN A 1 103 ? 10.189 -1.424 -20.591 1.00 90.44 103 ASN A N 1
ATOM 833 C CA . ASN A 1 103 ? 10.511 -2.108 -21.843 1.00 90.44 103 ASN A CA 1
ATOM 834 C C . ASN A 1 103 ? 9.428 -3.129 -22.226 1.00 90.44 103 ASN A C 1
ATOM 836 O O . ASN A 1 103 ? 9.107 -3.259 -23.405 1.00 90.44 103 ASN A O 1
ATOM 840 N N . SER A 1 104 ? 8.829 -3.823 -21.249 1.00 91.06 104 SER A N 1
ATOM 841 C CA . SER A 1 104 ? 7.712 -4.749 -21.498 1.00 91.06 104 SER A CA 1
ATOM 842 C C . SER A 1 104 ? 6.448 -4.041 -22.001 1.00 91.06 104 SER A C 1
ATOM 844 O O . SER A 1 104 ? 5.678 -4.625 -22.760 1.00 91.06 104 SER A O 1
ATOM 846 N N . TYR A 1 105 ? 6.272 -2.762 -21.655 1.00 90.88 105 TYR A N 1
ATOM 847 C CA . TYR A 1 105 ? 5.223 -1.905 -22.213 1.00 90.88 105 TYR A CA 1
ATOM 848 C C . TYR A 1 105 ? 5.580 -1.336 -23.597 1.00 90.88 105 TYR A C 1
ATOM 850 O O . TYR A 1 105 ? 4.781 -0.607 -24.180 1.00 90.88 105 TYR A O 1
ATOM 858 N N . GLY A 1 106 ? 6.780 -1.621 -24.115 1.00 88.12 106 GLY A N 1
ATOM 859 C CA . GLY A 1 106 ? 7.307 -1.026 -25.344 1.00 88.12 106 GLY A CA 1
ATOM 860 C C . GLY A 1 106 ? 7.823 0.409 -25.176 1.00 88.12 106 GLY A C 1
ATOM 861 O O . GLY A 1 106 ? 8.017 1.096 -26.176 1.00 88.12 106 GLY A O 1
ATOM 862 N N . ILE A 1 107 ? 8.043 0.876 -23.941 1.00 84.62 107 ILE A N 1
ATOM 863 C CA . ILE A 1 107 ? 8.559 2.218 -23.643 1.00 84.62 107 ILE A CA 1
ATOM 864 C C . ILE A 1 107 ? 10.068 2.126 -23.421 1.00 84.62 107 ILE A C 1
ATOM 866 O O . ILE A 1 107 ? 10.521 1.585 -22.413 1.00 84.62 107 ILE A O 1
ATOM 870 N N . ASP A 1 108 ? 10.851 2.684 -24.343 1.00 75.69 108 ASP A N 1
ATOM 871 C CA . ASP A 1 108 ? 12.308 2.718 -24.206 1.00 75.69 108 ASP A CA 1
ATOM 872 C C . ASP A 1 108 ? 12.725 3.674 -23.072 1.00 75.69 108 ASP A C 1
ATOM 874 O O . ASP A 1 108 ? 12.231 4.804 -22.966 1.00 75.69 108 ASP A O 1
ATOM 878 N N . LYS A 1 109 ? 13.680 3.241 -22.242 1.00 65.25 109 LYS A N 1
ATOM 879 C CA . LYS A 1 109 ? 14.256 4.007 -21.125 1.00 65.25 109 LYS A CA 1
ATOM 880 C C . LYS A 1 109 ? 14.849 5.349 -21.570 1.00 65.25 109 LYS A C 1
ATOM 882 O O . LYS A 1 109 ? 14.870 6.293 -20.784 1.00 65.25 109 LYS A O 1
ATOM 887 N N . ASN A 1 110 ? 15.324 5.425 -22.814 1.00 62.38 110 ASN A N 1
ATOM 888 C CA . ASN A 1 110 ? 15.923 6.632 -23.389 1.00 62.38 110 ASN A CA 1
ATOM 889 C C . ASN A 1 110 ? 14.900 7.570 -24.048 1.00 62.38 110 ASN A C 1
ATOM 891 O O . ASN A 1 110 ? 15.266 8.651 -24.510 1.00 62.38 110 ASN A O 1
ATOM 895 N N . SER A 1 111 ? 13.627 7.173 -24.112 1.00 60.59 111 SER A N 1
ATOM 896 C CA . SER A 1 111 ? 12.580 8.014 -24.680 1.00 60.59 111 SER A CA 1
ATOM 897 C C . SER A 1 111 ? 12.189 9.140 -23.713 1.00 60.59 111 SER A C 1
ATOM 899 O O . SER A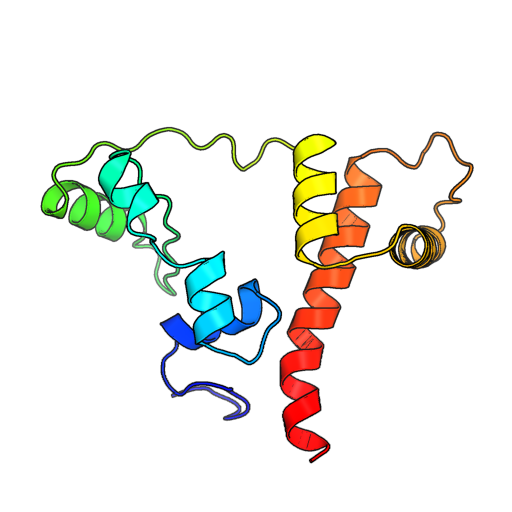 1 111 ? 12.059 8.949 -22.497 1.00 60.59 111 SER A O 1
ATOM 901 N N . LEU A 1 112 ? 11.925 10.321 -24.280 1.00 53.03 112 LEU A N 1
ATOM 902 C CA . LEU A 1 112 ? 11.233 11.430 -23.607 1.00 53.03 112 LEU A CA 1
ATOM 903 C C . LEU A 1 112 ? 9.841 11.013 -23.068 1.00 53.03 112 LEU A C 1
ATOM 905 O O . LEU A 1 112 ? 9.281 11.714 -22.229 1.00 53.03 112 LEU A O 1
ATOM 909 N N . ASP A 1 113 ? 9.321 9.854 -23.498 1.00 52.03 113 ASP A N 1
ATOM 910 C CA . ASP A 1 113 ? 8.032 9.263 -23.117 1.00 52.03 113 ASP A CA 1
ATOM 911 C C . ASP A 1 113 ? 8.034 8.515 -21.775 1.00 52.03 113 ASP A C 1
ATOM 913 O O . ASP A 1 113 ? 6.970 8.103 -21.299 1.00 52.03 113 ASP A O 1
ATOM 917 N N . SER A 1 114 ? 9.180 8.394 -21.090 1.00 62.53 114 SER A N 1
ATOM 918 C CA . SER A 1 114 ? 9.224 7.924 -19.694 1.00 62.53 114 SER A CA 1
ATOM 919 C C . SER A 1 114 ? 8.705 8.990 -18.712 1.00 62.53 114 SER A C 1
ATOM 921 O O . SER A 1 114 ? 9.357 9.378 -17.738 1.00 62.53 114 SER A O 1
ATOM 923 N N . ASN A 1 115 ? 7.495 9.487 -18.967 1.00 82.06 115 ASN A N 1
ATOM 924 C CA . ASN A 1 115 ? 6.816 10.408 -18.076 1.00 82.06 115 ASN A CA 1
ATOM 925 C C . ASN A 1 115 ? 6.570 9.740 -16.706 1.00 82.06 115 ASN A C 1
ATOM 927 O O . ASN A 1 115 ? 6.540 8.513 -16.561 1.00 82.06 115 ASN A O 1
ATOM 931 N N . LEU A 1 116 ? 6.406 10.565 -15.672 1.00 88.50 116 LEU A N 1
ATOM 932 C CA . LEU A 1 116 ? 6.207 10.112 -14.292 1.00 88.50 116 LEU A CA 1
ATOM 933 C C . LEU A 1 116 ? 5.062 9.091 -14.162 1.00 88.50 116 LEU A C 1
ATOM 935 O O . LEU A 1 116 ? 5.159 8.149 -13.381 1.00 88.50 116 LEU A O 1
ATOM 939 N N . ARG A 1 117 ? 4.002 9.232 -14.963 1.00 89.50 117 ARG A N 1
ATOM 940 C CA . ARG A 1 117 ? 2.847 8.330 -14.943 1.00 89.50 117 ARG A CA 1
ATOM 941 C C . ARG A 1 117 ? 3.222 6.906 -15.357 1.00 89.50 117 ARG A C 1
ATOM 943 O O . ARG A 1 117 ? 2.807 5.959 -14.687 1.00 89.50 117 ARG A O 1
ATOM 950 N N . SER A 1 118 ? 4.021 6.745 -16.410 1.00 90.44 118 SER A N 1
ATOM 951 C CA . SER A 1 118 ? 4.514 5.433 -16.850 1.00 90.44 118 SER A CA 1
ATOM 952 C C . SER A 1 118 ? 5.397 4.792 -15.779 1.00 90.44 118 SER A C 1
ATOM 954 O O . SER A 1 118 ? 5.223 3.618 -15.458 1.00 90.44 118 SER A O 1
ATOM 956 N N . LYS A 1 119 ? 6.282 5.578 -15.150 1.00 92.06 119 LYS A N 1
ATOM 957 C CA . LYS A 1 119 ? 7.138 5.103 -14.049 1.00 92.06 119 LYS A CA 1
ATOM 958 C C . LYS A 1 119 ? 6.329 4.661 -12.830 1.00 92.06 119 LYS A C 1
ATOM 960 O O . LYS A 1 119 ? 6.618 3.616 -12.259 1.00 92.06 119 LYS A O 1
ATOM 965 N N . ILE A 1 120 ? 5.302 5.423 -12.452 1.00 93.25 120 ILE A N 1
ATOM 966 C CA . ILE A 1 120 ? 4.390 5.063 -11.357 1.00 93.25 120 ILE A CA 1
ATOM 967 C C . ILE A 1 120 ? 3.619 3.782 -11.687 1.00 93.25 120 ILE A C 1
ATOM 969 O O . ILE A 1 120 ? 3.460 2.935 -10.816 1.00 93.25 120 ILE A O 1
ATOM 973 N N . SER A 1 121 ? 3.175 3.619 -12.935 1.00 93.25 121 SER A N 1
ATOM 974 C CA . SER A 1 121 ? 2.458 2.409 -13.359 1.00 93.25 121 SER A CA 1
ATOM 975 C C . SER A 1 121 ? 3.361 1.174 -13.263 1.00 93.25 121 SER A C 1
ATOM 977 O O . SER A 1 121 ? 2.992 0.201 -12.614 1.00 93.25 121 SER A O 1
ATOM 979 N N . ALA A 1 122 ? 4.591 1.267 -13.783 1.00 94.75 122 ALA A N 1
ATOM 980 C CA . ALA A 1 122 ? 5.594 0.211 -13.649 1.00 94.75 122 ALA A CA 1
ATOM 981 C C . ALA A 1 122 ? 5.917 -0.112 -12.178 1.00 94.75 122 ALA A C 1
ATOM 983 O O . ALA A 1 122 ? 6.076 -1.273 -11.806 1.00 94.75 122 ALA A O 1
ATOM 984 N N . LEU A 1 123 ? 5.990 0.914 -11.324 1.00 95.50 123 LEU A N 1
ATOM 985 C CA . LEU A 1 123 ? 6.203 0.746 -9.889 1.00 95.50 123 LEU A CA 1
ATOM 986 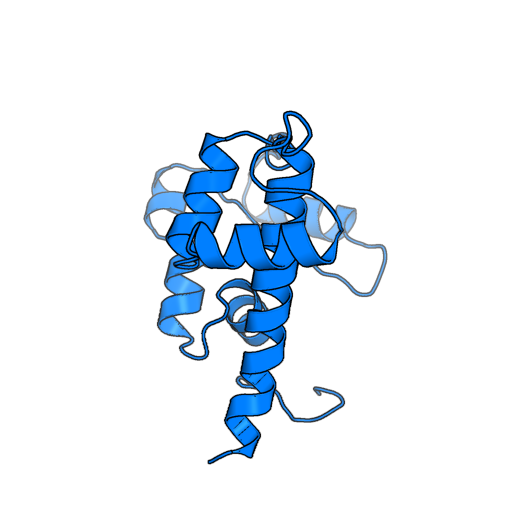C C . LEU A 1 123 ? 5.046 -0.012 -9.221 1.00 95.50 123 LEU A C 1
ATOM 988 O O . LEU A 1 123 ? 5.295 -0.892 -8.400 1.00 95.50 123 LEU A O 1
ATOM 992 N N . TYR A 1 124 ? 3.796 0.302 -9.569 1.00 95.12 124 TYR A N 1
ATOM 993 C CA . TYR A 1 124 ? 2.628 -0.403 -9.038 1.00 95.12 124 TYR A CA 1
ATOM 994 C C . TYR A 1 124 ? 2.581 -1.865 -9.471 1.00 95.12 124 TYR A C 1
ATOM 996 O O . TYR A 1 124 ? 2.330 -2.715 -8.619 1.00 95.12 124 TYR A O 1
ATOM 1004 N N . ASP A 1 125 ? 2.910 -2.172 -10.725 1.00 95.81 125 ASP A N 1
ATOM 1005 C CA . ASP A 1 125 ? 2.974 -3.558 -11.198 1.00 95.81 125 ASP A CA 1
ATOM 1006 C C . ASP A 1 125 ? 4.012 -4.374 -10.414 1.00 95.81 125 ASP A C 1
ATOM 1008 O O . ASP A 1 125 ? 3.704 -5.466 -9.936 1.00 95.81 125 ASP A O 1
ATOM 1012 N N . LEU A 1 126 ? 5.202 -3.810 -10.171 1.00 96.38 126 LEU A N 1
ATOM 1013 C CA . LEU A 1 126 ? 6.239 -4.450 -9.348 1.00 96.38 126 LEU A CA 1
ATOM 1014 C C . LEU A 1 126 ? 5.786 -4.676 -7.897 1.00 96.38 126 LEU A C 1
ATOM 1016 O O . LEU A 1 126 ? 6.102 -5.704 -7.294 1.00 96.38 126 LEU A O 1
ATOM 1020 N N . ILE A 1 127 ? 5.047 -3.729 -7.313 1.00 96.06 127 ILE A N 1
ATOM 1021 C CA . ILE A 1 127 ? 4.489 -3.883 -5.961 1.00 96.06 127 ILE A CA 1
ATOM 1022 C C . ILE A 1 127 ? 3.426 -4.987 -5.952 1.00 96.06 127 ILE A C 1
ATOM 1024 O O . ILE A 1 127 ? 3.443 -5.840 -5.063 1.00 96.06 127 ILE A O 1
ATOM 1028 N N . CYS A 1 128 ? 2.536 -5.020 -6.946 1.00 94.44 128 CYS A N 1
ATOM 1029 C CA . CYS A 1 128 ? 1.526 -6.068 -7.089 1.00 94.44 128 CYS A CA 1
ATOM 1030 C C . CYS A 1 128 ? 2.155 -7.455 -7.285 1.00 94.44 128 CYS A C 1
ATOM 1032 O O . CYS A 1 128 ? 1.681 -8.427 -6.694 1.00 94.44 128 CYS A O 1
ATOM 1034 N N . GLU A 1 129 ? 3.248 -7.553 -8.042 1.00 93.56 129 GLU A N 1
ATOM 1035 C CA . GLU A 1 129 ? 4.016 -8.792 -8.185 1.00 93.56 129 GLU A CA 1
ATOM 1036 C C . GLU A 1 129 ? 4.553 -9.264 -6.826 1.00 93.56 129 GLU A C 1
ATOM 1038 O O . GLU A 1 129 ? 4.317 -10.404 -6.418 1.00 93.56 129 GLU A O 1
ATOM 1043 N N . ARG A 1 130 ? 5.187 -8.369 -6.057 1.00 93.31 130 ARG A N 1
ATOM 1044 C CA . ARG A 1 130 ? 5.675 -8.684 -4.703 1.00 93.31 130 ARG A CA 1
ATOM 1045 C C . ARG A 1 130 ? 4.549 -9.090 -3.752 1.00 93.31 130 ARG A C 1
ATOM 1047 O O . ARG A 1 130 ? 4.708 -10.037 -2.982 1.00 93.31 130 ARG A O 1
ATOM 1054 N N . MET A 1 131 ? 3.397 -8.422 -3.825 1.00 92.00 131 MET A N 1
ATOM 1055 C CA . MET A 1 131 ? 2.198 -8.807 -3.072 1.00 92.00 131 MET A CA 1
ATOM 1056 C C . MET A 1 131 ? 1.746 -10.230 -3.411 1.00 92.00 131 MET A C 1
ATOM 1058 O O . MET A 1 131 ? 1.386 -10.987 -2.510 1.00 92.00 131 MET A O 1
ATOM 1062 N N . ALA A 1 132 ? 1.760 -10.606 -4.692 1.00 89.00 132 ALA A N 1
ATOM 1063 C CA . ALA A 1 132 ? 1.371 -11.942 -5.130 1.00 89.00 132 ALA A CA 1
ATOM 1064 C C . ALA A 1 132 ? 2.370 -13.014 -4.658 1.00 89.00 132 ALA A C 1
ATOM 1066 O O . ALA A 1 132 ? 1.956 -14.077 -4.180 1.00 89.00 132 ALA A O 1
ATOM 1067 N N . LEU A 1 133 ? 3.673 -12.715 -4.716 1.00 88.62 133 LEU A N 1
ATOM 1068 C CA . LEU A 1 133 ? 4.747 -13.617 -4.284 1.00 88.62 133 LEU A CA 1
ATOM 1069 C C . LEU A 1 133 ? 4.653 -13.993 -2.800 1.00 88.62 133 LEU A C 1
ATOM 1071 O O . LEU A 1 133 ? 4.969 -15.133 -2.448 1.00 88.62 133 LEU A O 1
ATOM 1075 N N . LEU A 1 134 ? 4.119 -13.110 -1.944 1.00 86.25 134 LEU A N 1
ATOM 1076 C CA . LEU A 1 134 ? 3.895 -13.414 -0.524 1.00 86.25 134 LEU A CA 1
ATOM 1077 C C . LEU A 1 134 ? 3.106 -14.708 -0.296 1.00 86.25 134 LEU A C 1
ATOM 1079 O O . LEU A 1 134 ? 3.355 -15.407 0.687 1.00 86.25 134 LEU A O 1
ATOM 1083 N N . ASN A 1 135 ? 2.162 -15.037 -1.179 1.00 75.00 135 ASN A N 1
ATOM 1084 C CA . ASN A 1 135 ? 1.361 -16.256 -1.063 1.00 75.00 135 ASN A CA 1
ATOM 1085 C C . ASN A 1 135 ? 2.080 -17.498 -1.582 1.00 75.00 135 ASN A C 1
ATOM 1087 O O . ASN A 1 135 ? 1.862 -18.593 -1.063 1.00 75.00 135 ASN A O 1
ATOM 1091 N N . ILE A 1 136 ? 2.945 -17.334 -2.583 1.00 73.00 136 ILE A N 1
ATOM 1092 C CA . ILE A 1 136 ? 3.647 -18.444 -3.232 1.00 73.00 136 ILE A CA 1
ATOM 1093 C C . ILE A 1 136 ? 4.756 -18.977 -2.320 1.00 73.00 136 ILE A C 1
ATOM 1095 O O . ILE A 1 136 ? 4.890 -20.192 -2.176 1.00 73.00 136 ILE A O 1
ATOM 1099 N N . GLU A 1 137 ? 5.468 -18.098 -1.608 1.00 60.81 137 GLU A N 1
ATOM 1100 C CA . GLU A 1 137 ? 6.538 -18.478 -0.669 1.00 60.81 137 GLU A CA 1
ATOM 1101 C C . GLU A 1 137 ? 6.090 -19.452 0.433 1.00 60.81 137 GLU A C 1
ATOM 1103 O O . GLU A 1 137 ? 6.904 -20.211 0.958 1.00 60.81 137 GLU A O 1
ATOM 1108 N N . LYS A 1 138 ? 4.798 -19.460 0.791 1.00 58.88 138 LYS A N 1
ATOM 1109 C CA . LYS A 1 138 ? 4.241 -20.403 1.775 1.00 58.88 138 LYS A CA 1
ATOM 1110 C C . LYS A 1 138 ? 4.230 -21.848 1.260 1.00 58.88 138 LYS A C 1
ATOM 1112 O O . LYS A 1 138 ? 4.226 -22.764 2.068 1.00 58.88 138 LYS A O 1
ATOM 1117 N N . THR A 1 139 ? 4.200 -22.034 -0.056 1.00 53.12 139 THR A N 1
ATOM 1118 C CA . THR A 1 139 ? 4.011 -23.339 -0.712 1.00 53.12 139 THR A CA 1
ATOM 1119 C C . THR A 1 139 ? 5.341 -24.029 -1.036 1.00 53.12 139 THR A C 1
ATOM 1121 O O . THR A 1 139 ? 5.356 -25.219 -1.324 1.00 53.12 139 THR A O 1
ATOM 1124 N N . LEU A 1 140 ? 6.458 -23.292 -0.999 1.00 50.06 140 LEU A N 1
ATOM 1125 C CA . LEU A 1 140 ? 7.801 -23.779 -1.351 1.00 50.06 140 LEU A CA 1
ATOM 1126 C C . LEU A 1 140 ? 8.655 -24.193 -0.134 1.00 50.06 140 LEU A C 1
ATOM 1128 O O . LEU A 1 140 ? 9.829 -24.518 -0.304 1.00 50.06 140 LEU A O 1
ATOM 1132 N N . ARG A 1 141 ? 8.096 -24.163 1.080 1.00 43.53 141 ARG A N 1
ATOM 1133 C CA . ARG A 1 141 ? 8.724 -24.656 2.318 1.00 43.53 141 ARG A CA 1
ATOM 1134 C C . ARG A 1 141 ? 7.960 -25.855 2.847 1.00 43.53 141 ARG A C 1
ATOM 1136 O O . ARG A 1 141 ? 8.635 -26.759 3.380 1.00 43.53 141 ARG A O 1
#

pLDDT: mean 87.78, std 10.49, range [43.53, 96.88]

Organism: NCBI:txid412755

Radius of gyration: 18.17 Å; chains: 1; bounding box: 38×41×45 Å